Protein AF-A0A4Y8VEB7-F1 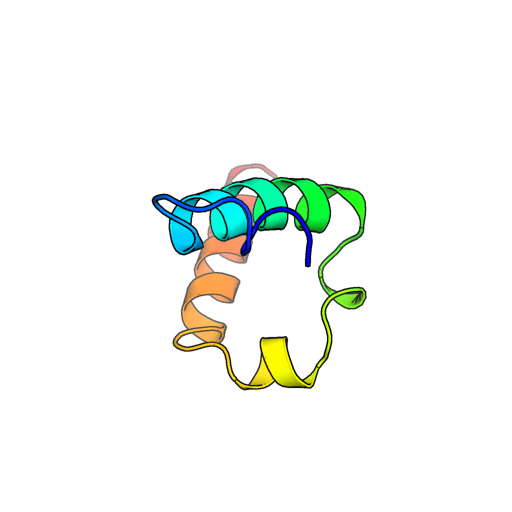(afdb_monomer_lite)

Sequence (56 aa):
MKIVLSGGDADTNAAVAGAILGAKFGICHIPDEWRNGLLYASMLHNKVQEFYAMYR

pLDDT: mean 85.49, std 11.07, range [54.12, 95.19]

Secondary structure (DSSP, 8-state):
-TTTTSSSSHHHHHHHHHHHHHHHH-GGGS-HHHHHT-TTHHHHHHHHHHHHHHT-

InterPro domains:
  IPR005502 ADP-ribosylation/Crystallin J1 [PF03747] (2-33)
  IPR036705 ADP-ribosylation/Crystallin J1 superfamily [G3DSA:1.10.4080.10] (1-56)
  IPR036705 ADP-ribosylation/Crystallin J1 superfamily [SSF101478] (2-55)
  IPR050792 ADP-ribosylglycohydrolase-like [PTHR16222] (3-54)

Structure (mmCIF, N/CA/C/O backbone):
data_AF-A0A4Y8VEB7-F1
#
_entry.id   AF-A0A4Y8VEB7-F1
#
loop_
_atom_site.group_PDB
_atom_site.id
_atom_site.type_symbol
_atom_site.label_atom_id
_atom_site.label_alt_id
_atom_site.label_comp_id
_atom_site.label_asym_id
_atom_site.label_entity_id
_atom_site.label_seq_id
_atom_site.pdbx_PDB_ins_code
_atom_site.Cartn_x
_atom_site.Cartn_y
_atom_site.Cartn_z
_atom_site.occupancy
_atom_site.B_iso_or_equiv
_atom_site.auth_seq_id
_atom_site.auth_comp_id
_atom_site.auth_asym_id
_atom_site.auth_atom_id
_atom_site.pdbx_PDB_model_num
ATOM 1 N N . MET A 1 1 ? 1.414 -16.407 2.895 1.00 54.12 1 MET A N 1
ATOM 2 C CA . MET A 1 1 ? 2.739 -16.365 3.557 1.00 54.12 1 MET A CA 1
ATOM 3 C C . MET A 1 1 ? 3.927 -16.813 2.686 1.00 54.12 1 MET A C 1
ATOM 5 O O . MET A 1 1 ? 5.027 -16.897 3.203 1.00 54.12 1 MET A O 1
ATOM 9 N N . LYS A 1 2 ? 3.777 -17.065 1.373 1.00 61.06 2 LYS A N 1
ATOM 10 C CA . LYS A 1 2 ? 4.864 -17.676 0.579 1.00 61.06 2 LYS A CA 1
ATOM 11 C C . LYS A 1 2 ? 6.034 -16.721 0.259 1.00 61.06 2 LYS A C 1
ATOM 13 O O . LYS A 1 2 ? 7.173 -17.154 0.292 1.00 61.06 2 LYS A O 1
ATOM 18 N N . ILE A 1 3 ? 5.767 -15.432 0.014 1.00 59.66 3 ILE A N 1
ATOM 19 C CA . ILE A 1 3 ? 6.782 -14.450 -0.435 1.00 59.66 3 ILE A CA 1
ATOM 20 C C . ILE A 1 3 ? 7.648 -13.914 0.7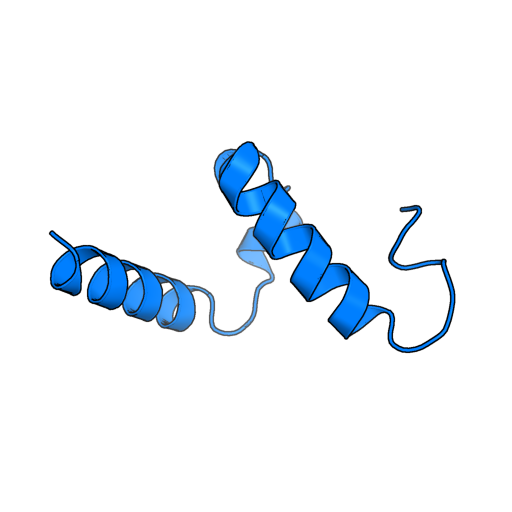21 1.00 59.66 3 ILE A C 1
ATOM 22 O O . ILE A 1 3 ? 8.860 -13.828 0.577 1.00 59.66 3 ILE A O 1
ATOM 26 N N . VAL A 1 4 ? 7.058 -13.643 1.892 1.00 60.12 4 VAL A N 1
ATOM 27 C CA . VAL A 1 4 ? 7.791 -13.147 3.083 1.00 60.12 4 VAL A CA 1
ATOM 28 C C . VAL A 1 4 ? 8.750 -14.207 3.646 1.00 60.12 4 VAL A C 1
ATOM 30 O O . VAL A 1 4 ? 9.784 -13.889 4.214 1.00 60.12 4 VAL A O 1
ATOM 33 N N . LEU A 1 5 ? 8.418 -15.488 3.461 1.00 58.84 5 LEU A N 1
ATOM 34 C CA . LEU A 1 5 ? 9.194 -16.627 3.960 1.00 58.84 5 LEU A CA 1
ATOM 35 C C . LEU A 1 5 ? 10.191 -17.184 2.928 1.00 58.84 5 LEU A C 1
ATOM 37 O O . LEU A 1 5 ? 10.812 -18.210 3.184 1.00 58.84 5 LEU A O 1
ATOM 41 N N . SER A 1 6 ? 10.343 -16.544 1.762 1.00 65.12 6 SER A N 1
ATOM 42 C CA . SER A 1 6 ? 11.228 -17.028 0.686 1.00 65.12 6 SER A CA 1
ATOM 43 C C . SER A 1 6 ? 12.725 -16.739 0.921 1.00 65.12 6 SER A C 1
ATOM 45 O O . SER A 1 6 ? 13.545 -17.102 0.082 1.00 65.12 6 SER A O 1
ATOM 47 N N . GLY A 1 7 ? 13.092 -16.136 2.061 1.00 65.25 7 GLY A N 1
ATOM 48 C CA . GLY A 1 7 ? 14.466 -15.723 2.378 1.00 65.25 7 GLY A CA 1
ATOM 49 C C . GLY A 1 7 ? 14.915 -14.459 1.625 1.00 65.25 7 GLY A C 1
ATOM 50 O O . GLY A 1 7 ? 14.249 -14.010 0.694 1.00 65.25 7 GLY A O 1
ATOM 51 N N . GLY A 1 8 ? 16.044 -13.869 2.040 1.00 74.81 8 GLY A N 1
ATOM 52 C CA . GLY A 1 8 ? 16.553 -12.602 1.489 1.00 74.81 8 GLY A CA 1
ATOM 53 C C . GLY A 1 8 ? 15.859 -11.363 2.074 1.00 74.81 8 GLY A C 1
ATOM 54 O O . GLY A 1 8 ? 15.534 -11.347 3.260 1.00 74.81 8 GLY A O 1
ATOM 55 N N . ASP A 1 9 ? 15.635 -10.339 1.243 1.00 81.62 9 ASP A N 1
ATOM 56 C CA . ASP A 1 9 ? 15.025 -9.053 1.622 1.00 81.62 9 ASP A CA 1
ATOM 57 C C . ASP A 1 9 ? 13.488 -9.143 1.631 1.00 81.62 9 ASP A C 1
ATOM 59 O O . ASP A 1 9 ? 12.777 -8.792 0.681 1.00 81.62 9 ASP A O 1
ATOM 63 N N . ALA A 1 10 ? 12.977 -9.788 2.677 1.00 82.81 10 ALA A N 1
ATOM 64 C CA . ALA A 1 10 ? 11.580 -10.190 2.782 1.00 82.81 10 ALA A CA 1
ATOM 65 C C . ALA A 1 10 ? 10.601 -9.004 2.804 1.00 82.81 10 ALA A C 1
ATOM 67 O O . ALA A 1 10 ? 9.480 -9.139 2.306 1.00 82.81 10 ALA A O 1
ATOM 68 N N . ASP A 1 11 ? 11.007 -7.863 3.357 1.00 82.88 11 ASP A N 1
ATOM 69 C CA . ASP A 1 11 ? 10.229 -6.623 3.397 1.00 82.88 11 ASP A CA 1
ATOM 70 C C . ASP A 1 11 ? 10.099 -5.994 2.003 1.00 82.88 11 ASP A C 1
ATOM 72 O O . ASP A 1 11 ? 8.980 -5.691 1.588 1.00 82.88 11 ASP A O 1
ATOM 76 N N . THR A 1 12 ? 11.182 -5.906 1.228 1.00 84.38 12 THR A N 1
ATOM 77 C CA . THR A 1 12 ? 11.150 -5.430 -0.163 1.00 84.38 12 THR A CA 1
ATOM 78 C C . THR A 1 12 ? 10.293 -6.343 -1.036 1.00 84.38 12 THR A C 1
ATOM 80 O O . THR A 1 12 ? 9.429 -5.870 -1.783 1.00 84.38 12 THR A O 1
ATOM 83 N N . ASN A 1 13 ? 10.444 -7.664 -0.898 1.00 86.12 13 ASN A N 1
ATOM 84 C CA . ASN A 1 13 ? 9.618 -8.633 -1.621 1.00 86.12 13 ASN A CA 1
ATOM 85 C C . ASN A 1 13 ? 8.128 -8.490 -1.268 1.00 86.12 13 ASN A C 1
ATOM 87 O O . ASN A 1 13 ? 7.264 -8.532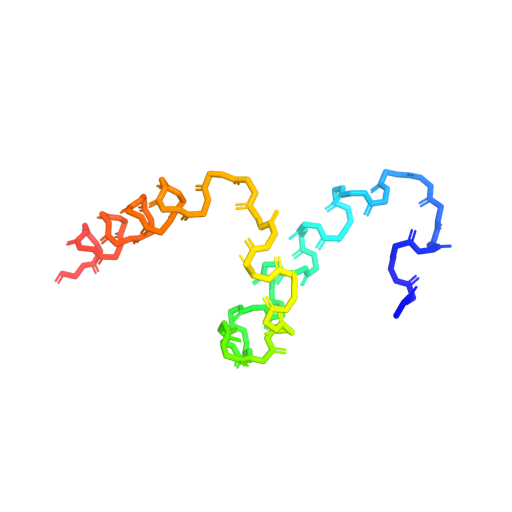 -2.150 1.00 86.12 13 ASN A O 1
ATOM 91 N N . ALA A 1 14 ? 7.816 -8.300 0.017 1.00 86.75 14 ALA A N 1
ATOM 92 C CA . ALA A 1 14 ? 6.455 -8.080 0.488 1.00 86.75 14 ALA A CA 1
ATOM 93 C C . ALA A 1 14 ? 5.881 -6.743 -0.000 1.00 86.75 14 ALA A C 1
ATOM 95 O O . ALA A 1 14 ? 4.712 -6.703 -0.382 1.00 86.75 14 ALA A O 1
ATOM 96 N N . ALA A 1 15 ? 6.684 -5.678 -0.036 1.00 89.56 15 ALA A N 1
ATOM 97 C CA . ALA A 1 15 ? 6.270 -4.357 -0.495 1.00 89.56 15 ALA A CA 1
ATOM 98 C C . ALA A 1 15 ? 5.902 -4.370 -1.985 1.00 89.56 15 ALA A C 1
ATOM 100 O O . ALA A 1 15 ? 4.821 -3.912 -2.359 1.00 89.56 15 ALA A O 1
ATOM 101 N N . VAL A 1 16 ? 6.749 -4.964 -2.832 1.00 90.50 16 VAL A N 1
ATOM 102 C CA . VAL A 1 16 ? 6.495 -5.058 -4.279 1.00 90.50 16 VAL A CA 1
ATOM 103 C C . VAL A 1 16 ? 5.289 -5.950 -4.570 1.00 90.50 16 VAL A C 1
ATOM 105 O O . VAL A 1 16 ? 4.369 -5.543 -5.284 1.00 90.50 16 VAL A O 1
ATOM 108 N N . ALA A 1 17 ? 5.243 -7.152 -3.989 1.00 90.44 17 ALA A N 1
ATOM 109 C CA . ALA A 1 17 ? 4.110 -8.054 -4.184 1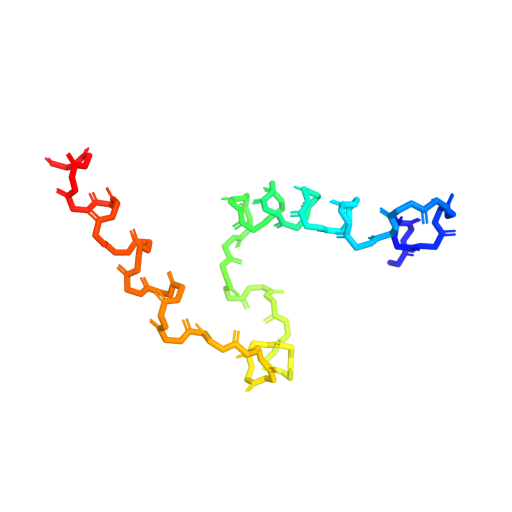.00 90.44 17 ALA A CA 1
ATOM 110 C C . ALA A 1 17 ? 2.806 -7.454 -3.632 1.00 90.44 17 ALA A C 1
ATOM 112 O O . ALA A 1 17 ? 1.757 -7.550 -4.269 1.00 90.44 17 ALA A O 1
ATOM 113 N N . GLY A 1 18 ? 2.877 -6.800 -2.471 1.00 90.62 18 GLY A N 1
ATOM 114 C CA . GLY A 1 18 ? 1.759 -6.123 -1.824 1.00 90.62 18 GLY A CA 1
ATOM 115 C C . GLY A 1 18 ? 1.203 -4.972 -2.656 1.00 90.62 18 GLY A C 1
ATOM 116 O O . GLY A 1 18 ? -0.013 -4.861 -2.772 1.00 90.62 18 GLY A O 1
ATOM 117 N N . ALA A 1 19 ? 2.057 -4.174 -3.304 1.00 91.25 19 ALA A N 1
ATOM 118 C CA . ALA A 1 19 ? 1.621 -3.099 -4.194 1.00 91.25 19 ALA A CA 1
ATOM 119 C C . ALA A 1 19 ? 0.834 -3.633 -5.404 1.00 91.25 19 ALA A C 1
ATOM 121 O O . ALA A 1 19 ? -0.253 -3.138 -5.705 1.00 91.25 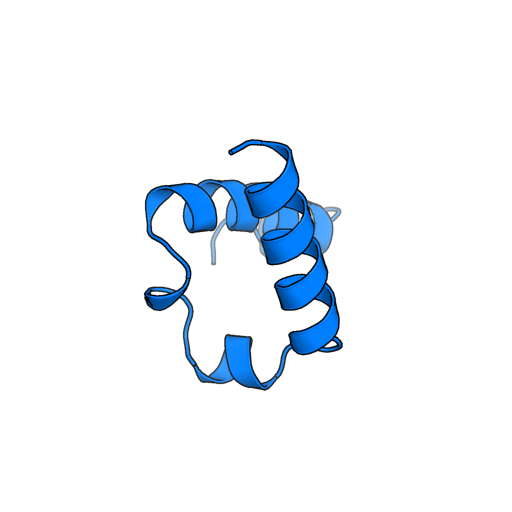19 ALA A O 1
ATOM 122 N N . ILE A 1 20 ? 1.334 -4.687 -6.060 1.00 92.69 20 ILE A N 1
ATOM 123 C CA . ILE A 1 20 ? 0.669 -5.305 -7.222 1.00 92.69 20 ILE A CA 1
ATOM 124 C C . ILE A 1 20 ? -0.671 -5.930 -6.813 1.00 92.69 20 ILE A C 1
ATOM 126 O O . ILE A 1 20 ? -1.695 -5.722 -7.466 1.00 92.69 20 ILE A O 1
ATOM 130 N N . LEU A 1 21 ? -0.681 -6.693 -5.717 1.00 92.25 21 LEU A N 1
ATOM 131 C CA . LEU A 1 21 ? -1.901 -7.316 -5.204 1.00 92.25 21 LEU A CA 1
ATOM 132 C C . LEU A 1 21 ? -2.910 -6.262 -4.730 1.00 92.25 21 LEU A C 1
ATOM 134 O O . LEU A 1 21 ? -4.099 -6.394 -5.010 1.00 92.25 21 LEU A O 1
ATOM 138 N N . GLY A 1 22 ? -2.442 -5.197 -4.079 1.00 92.38 22 GLY A N 1
ATOM 139 C CA . GLY A 1 22 ? -3.260 -4.072 -3.635 1.00 92.38 22 GLY A CA 1
ATOM 140 C C . GLY A 1 22 ? -3.904 -3.318 -4.796 1.00 92.38 22 GLY A C 1
ATOM 141 O O . GLY A 1 22 ? -5.080 -2.980 -4.714 1.00 92.38 22 GLY A O 1
ATOM 142 N N . ALA A 1 23 ? -3.190 -3.133 -5.910 1.00 90.75 23 ALA A N 1
ATOM 143 C CA . ALA A 1 23 ? -3.761 -2.555 -7.125 1.00 90.75 23 ALA A CA 1
ATOM 144 C C . ALA A 1 23 ? -4.835 -3.459 -7.759 1.00 90.75 23 ALA A C 1
ATOM 146 O O . ALA A 1 23 ? -5.833 -2.963 -8.275 1.00 90.75 23 ALA A O 1
ATOM 147 N N . LYS A 1 24 ? -4.656 -4.786 -7.700 1.00 93.69 24 LYS A N 1
ATOM 148 C CA . LYS A 1 24 ? -5.591 -5.757 -8.287 1.00 93.69 24 LYS A CA 1
ATOM 149 C C . LYS A 1 24 ? -6.862 -5.965 -7.459 1.00 93.69 24 LYS A C 1
ATOM 151 O O . LYS A 1 24 ? -7.943 -6.073 -8.029 1.00 93.69 24 LYS A O 1
ATOM 156 N N . PHE A 1 25 ? -6.730 -6.091 -6.141 1.00 92.75 25 PHE A N 1
ATOM 157 C CA . PHE A 1 25 ? -7.834 -6.455 -5.244 1.00 92.75 25 PHE A CA 1
ATOM 158 C C . PHE A 1 25 ? -8.389 -5.263 -4.454 1.00 92.75 25 PHE A C 1
ATOM 160 O O . PHE A 1 25 ? -9.486 -5.342 -3.905 1.00 92.75 25 PHE A O 1
ATOM 167 N N . GLY A 1 26 ? -7.675 -4.140 -4.412 1.00 90.69 26 GLY A N 1
ATOM 168 C CA . GLY A 1 26 ? -8.063 -2.963 -3.646 1.00 90.69 26 GLY A CA 1
ATOM 169 C C . GLY A 1 26 ? -7.754 -3.078 -2.150 1.00 90.69 26 GLY A C 1
ATOM 170 O O . GLY A 1 26 ? -7.589 -4.161 -1.586 1.00 90.69 26 GLY A O 1
ATOM 171 N N . ILE A 1 27 ? -7.701 -1.920 -1.489 1.00 88.81 27 ILE A N 1
ATOM 172 C CA . ILE A 1 27 ? -7.291 -1.780 -0.082 1.00 88.81 27 ILE A CA 1
ATOM 173 C C . ILE A 1 27 ? -8.222 -2.491 0.915 1.00 88.81 27 ILE A C 1
ATOM 175 O O . ILE A 1 27 ? -7.767 -2.931 1.968 1.00 88.81 27 ILE A O 1
ATOM 179 N N . CYS A 1 28 ? -9.506 -2.655 0.580 1.00 89.12 28 CYS A N 1
ATOM 180 C CA . CYS A 1 28 ? -10.505 -3.286 1.451 1.00 89.12 28 CYS A CA 1
ATOM 181 C C . CYS A 1 28 ? -10.222 -4.772 1.727 1.00 89.12 28 CYS A C 1
ATOM 183 O O . CYS A 1 28 ? -10.730 -5.316 2.700 1.00 89.12 28 CYS A O 1
ATOM 185 N N . HIS A 1 29 ? -9.404 -5.422 0.893 1.00 90.69 29 HIS A N 1
ATOM 186 C CA . HIS A 1 29 ? -9.016 -6.823 1.070 1.00 90.69 29 HIS A CA 1
ATOM 187 C C . HIS A 1 29 ? -7.798 -7.007 1.991 1.00 90.69 29 HIS A C 1
ATOM 189 O O . HIS A 1 29 ? -7.390 -8.140 2.247 1.00 90.69 29 HIS A O 1
ATOM 195 N N . ILE A 1 30 ? -7.209 -5.919 2.501 1.00 89.88 30 ILE A N 1
ATOM 196 C CA . ILE A 1 30 ? -6.149 -5.982 3.512 1.00 89.88 30 ILE A CA 1
ATOM 197 C C . ILE A 1 30 ? -6.808 -6.084 4.901 1.00 89.88 30 ILE A C 1
ATOM 199 O O . ILE A 1 30 ? -7.705 -5.285 5.191 1.00 89.88 30 ILE A O 1
ATOM 203 N N . PRO A 1 31 ? -6.377 -7.008 5.782 1.00 90.12 31 PRO A N 1
ATOM 204 C CA . PRO A 1 31 ? -6.904 -7.113 7.144 1.00 90.12 31 PRO A CA 1
ATOM 205 C C . PRO A 1 31 ? -6.861 -5.775 7.898 1.00 90.12 31 PRO A C 1
ATOM 207 O O . PRO A 1 31 ? -5.863 -5.053 7.824 1.00 90.12 31 PRO A O 1
ATOM 210 N N . ASP A 1 32 ? -7.928 -5.441 8.630 1.00 88.12 32 ASP A N 1
ATOM 211 C CA . ASP A 1 32 ? -8.031 -4.168 9.363 1.00 88.12 32 ASP A CA 1
ATOM 212 C C . ASP A 1 32 ? -6.910 -4.004 10.392 1.00 88.12 32 ASP A C 1
ATOM 214 O O . ASP A 1 32 ? -6.345 -2.924 10.524 1.00 88.12 32 ASP A O 1
ATOM 218 N N . GLU A 1 33 ? -6.519 -5.088 11.060 1.00 88.06 33 GLU A N 1
ATOM 219 C CA . GLU A 1 33 ? -5.417 -5.108 12.029 1.00 88.06 33 GLU A CA 1
ATOM 220 C C . GLU A 1 33 ? -4.094 -4.618 11.418 1.00 88.06 33 GLU A C 1
ATOM 222 O O . GLU A 1 33 ? -3.317 -3.929 12.076 1.00 88.06 33 GLU A O 1
ATOM 227 N N . TRP A 1 34 ? -3.850 -4.918 10.138 1.00 87.50 34 TRP A N 1
ATOM 228 C CA . TRP A 1 34 ? -2.637 -4.496 9.432 1.00 87.50 34 TRP A CA 1
ATOM 229 C C . TRP A 1 34 ? -2.744 -3.059 8.925 1.00 87.50 34 TRP A C 1
ATOM 231 O O . TRP A 1 34 ? -1.750 -2.337 8.902 1.00 87.50 34 TRP A O 1
ATOM 241 N N . ARG A 1 35 ? -3.950 -2.623 8.539 1.00 85.75 35 ARG A N 1
ATOM 242 C CA . ARG A 1 35 ? -4.203 -1.240 8.106 1.00 85.75 35 ARG A CA 1
ATOM 243 C C . ARG A 1 35 ? -4.141 -0.259 9.273 1.00 85.75 35 ARG A C 1
ATOM 245 O O . ARG A 1 35 ? -3.533 0.799 9.144 1.00 85.75 35 ARG A O 1
ATOM 252 N N . ASN A 1 36 ? -4.716 -0.630 10.411 1.00 86.62 36 ASN A N 1
ATOM 253 C CA . ASN A 1 36 ? -4.790 0.216 11.600 1.00 86.62 36 ASN A CA 1
ATOM 254 C C . ASN A 1 36 ? -3.440 0.326 12.326 1.00 86.62 36 ASN A C 1
ATOM 256 O O . ASN A 1 36 ? -3.186 1.325 12.991 1.00 86.62 36 ASN A O 1
ATOM 260 N N . GLY A 1 37 ? -2.563 -0.672 12.179 1.00 85.56 37 GLY A N 1
ATOM 261 C CA . GLY A 1 37 ? -1.203 -0.655 12.724 1.00 85.56 37 GLY A CA 1
ATOM 262 C C . GLY A 1 37 ? -0.158 0.026 11.831 1.00 85.56 37 GLY A C 1
ATOM 263 O O . GLY A 1 37 ? 1.013 0.082 12.209 1.00 85.56 37 GLY A O 1
ATOM 264 N N . LEU A 1 38 ? -0.537 0.519 10.645 1.00 89.75 38 LEU A N 1
ATOM 265 C CA . LEU A 1 38 ? 0.416 1.066 9.682 1.00 89.75 38 LEU A CA 1
ATOM 266 C C . LEU A 1 38 ? 0.926 2.446 10.117 1.00 89.75 38 LEU A C 1
ATOM 268 O O . LEU A 1 38 ? 0.186 3.431 10.170 1.00 89.75 38 LEU A O 1
ATOM 272 N N . LEU A 1 39 ? 2.234 2.535 10.355 1.00 92.88 39 LEU A N 1
ATOM 273 C CA . LEU A 1 39 ? 2.895 3.807 10.624 1.00 92.88 39 LEU A CA 1
ATOM 274 C C . LEU A 1 39 ? 2.747 4.748 9.423 1.00 92.88 39 LEU A C 1
ATOM 276 O O . LEU A 1 39 ? 2.933 4.355 8.273 1.00 92.88 39 LEU A O 1
ATOM 280 N N . TYR A 1 40 ? 2.428 6.012 9.707 1.00 93.31 40 TYR A N 1
ATOM 281 C CA . TYR A 1 40 ? 2.245 7.064 8.702 1.00 93.31 40 TYR A CA 1
ATOM 282 C C . TYR A 1 40 ? 1.114 6.821 7.686 1.00 93.31 40 TYR A C 1
ATOM 284 O O . TYR A 1 40 ? 1.116 7.444 6.622 1.00 93.31 40 TYR A O 1
ATOM 292 N N . ALA A 1 41 ? 0.119 5.986 8.013 1.00 89.94 41 ALA A N 1
ATOM 293 C CA . ALA A 1 41 ? -1.005 5.673 7.124 1.00 89.94 41 ALA A CA 1
ATOM 294 C C . ALA A 1 41 ? -1.672 6.923 6.516 1.00 89.94 41 ALA A C 1
ATOM 296 O O . ALA A 1 41 ? -1.873 6.983 5.304 1.00 89.94 41 ALA A O 1
ATOM 297 N N . SER A 1 42 ? -1.941 7.957 7.324 1.00 91.50 42 SER A N 1
ATOM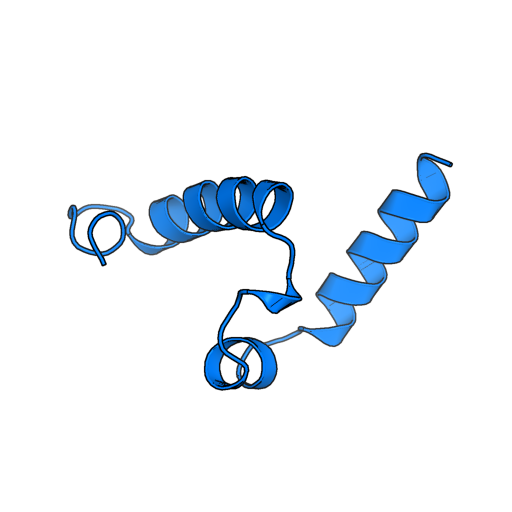 298 C CA . SER A 1 42 ? -2.558 9.205 6.849 1.00 91.50 42 SER A CA 1
ATOM 299 C C . SER A 1 42 ? -1.679 9.966 5.851 1.00 91.50 42 SER A C 1
ATOM 301 O O . SER A 1 42 ? -2.177 10.478 4.855 1.00 91.50 42 SER A O 1
ATOM 303 N N . MET A 1 43 ? -0.361 10.013 6.079 1.00 95.12 43 MET A N 1
ATOM 304 C CA . MET A 1 43 ? 0.580 10.676 5.167 1.00 95.12 43 MET A CA 1
ATOM 305 C C . MET A 1 43 ? 0.671 9.935 3.829 1.00 95.12 43 MET A C 1
ATOM 307 O O . MET A 1 43 ? 0.652 10.568 2.774 1.00 95.12 43 MET A O 1
ATOM 311 N N . LEU A 1 44 ? 0.717 8.599 3.861 1.00 92.75 44 LEU A N 1
ATOM 312 C CA . LEU A 1 44 ? 0.694 7.772 2.654 1.00 92.75 44 LEU A CA 1
ATOM 313 C C . LEU A 1 44 ? -0.617 7.947 1.882 1.00 92.75 44 LEU A C 1
ATOM 315 O O . LEU A 1 44 ? -0.587 8.121 0.667 1.00 92.75 44 LEU A O 1
ATOM 319 N N . HIS A 1 45 ? -1.756 7.957 2.580 1.00 91.31 45 HIS A N 1
ATOM 320 C CA . HIS A 1 45 ? -3.055 8.178 1.954 1.00 91.31 45 HIS A CA 1
ATOM 321 C C . HIS A 1 45 ? -3.120 9.540 1.252 1.00 91.31 45 HIS A C 1
ATOM 323 O O . HIS A 1 45 ? -3.512 9.597 0.089 1.00 91.31 45 HIS A O 1
ATOM 329 N N . ASN A 1 46 ? -2.660 10.610 1.909 1.00 95.06 46 ASN A N 1
ATOM 330 C CA . ASN A 1 46 ? -2.624 11.950 1.319 1.00 95.06 46 ASN A CA 1
ATOM 331 C C . ASN A 1 46 ? -1.759 11.997 0.054 1.00 95.06 46 ASN A C 1
ATOM 333 O O . ASN A 1 46 ? -2.227 12.475 -0.974 1.00 95.06 46 ASN A O 1
ATOM 337 N N . LYS A 1 47 ? -0.550 11.418 0.084 1.00 95.00 47 LYS A N 1
ATOM 338 C CA . LYS A 1 47 ? 0.318 11.335 -1.106 1.00 95.00 47 LYS A CA 1
ATOM 339 C C . LYS A 1 47 ? -0.357 10.616 -2.271 1.00 95.00 47 LYS A C 1
ATOM 341 O O . LYS A 1 47 ? -0.221 11.034 -3.416 1.00 95.00 47 LYS A O 1
ATOM 346 N N . VAL A 1 48 ? -1.082 9.533 -1.990 1.00 91.94 48 VAL A N 1
ATOM 347 C CA . VAL A 1 48 ? -1.823 8.799 -3.022 1.00 91.94 48 VAL A CA 1
ATOM 348 C C . VAL A 1 48 ? -2.951 9.659 -3.595 1.00 91.94 48 VAL A C 1
ATOM 350 O O . VAL A 1 48 ? -3.112 9.685 -4.811 1.00 91.94 48 VAL A O 1
ATOM 353 N N . GLN A 1 49 ? -3.697 10.391 -2.762 1.00 93.69 49 GLN A N 1
ATOM 354 C CA . GLN A 1 49 ? -4.745 11.303 -3.239 1.00 93.69 49 GLN A CA 1
ATOM 355 C C . GLN A 1 49 ? -4.178 12.444 -4.093 1.00 93.69 49 GLN A C 1
ATOM 357 O O . GLN A 1 49 ? -4.721 12.727 -5.158 1.00 93.69 49 GLN A O 1
ATOM 362 N N . GLU A 1 50 ? -3.068 13.057 -3.675 1.00 95.19 50 GLU A N 1
ATOM 363 C CA . GLU A 1 50 ? -2.359 14.082 -4.454 1.00 95.19 50 GLU A CA 1
ATOM 364 C C . GLU A 1 50 ? -1.912 13.538 -5.815 1.00 95.19 50 GLU A C 1
ATOM 366 O O . GLU A 1 50 ? -2.115 14.181 -6.845 1.00 95.19 50 GLU A O 1
ATOM 371 N N . PHE A 1 51 ? -1.360 12.322 -5.834 1.00 93.06 51 PHE A N 1
ATOM 372 C CA . PHE A 1 51 ? -0.969 11.657 -7.070 1.00 93.06 51 PHE A CA 1
ATOM 373 C C . PHE A 1 51 ? -2.186 11.397 -7.967 1.00 93.06 51 PHE A C 1
ATOM 375 O O . PHE A 1 51 ? -2.170 11.771 -9.131 1.00 93.06 51 PHE A O 1
ATOM 382 N N . TYR A 1 52 ? -3.286 10.848 -7.445 1.00 90.69 52 TYR A N 1
ATOM 383 C CA . TYR A 1 52 ? -4.512 10.660 -8.233 1.00 90.69 52 TYR A CA 1
ATOM 384 C C . TYR A 1 52 ? -5.071 11.969 -8.795 1.00 90.69 52 TYR A C 1
ATOM 386 O O . TYR A 1 52 ? -5.537 11.985 -9.931 1.00 90.69 52 TYR A O 1
ATOM 394 N N . ALA A 1 53 ? -5.025 13.054 -8.021 1.00 93.31 53 ALA A N 1
ATOM 395 C CA . ALA A 1 53 ? -5.493 14.364 -8.456 1.00 93.31 53 ALA A CA 1
ATOM 396 C C . ALA A 1 53 ? -4.629 14.963 -9.578 1.00 93.31 53 ALA A C 1
ATOM 398 O O . ALA A 1 53 ? -5.150 15.702 -10.402 1.00 93.31 53 ALA A O 1
ATOM 399 N N . MET A 1 54 ? -3.334 14.638 -9.632 1.00 92.19 54 MET A N 1
ATOM 400 C CA . MET A 1 54 ? -2.424 15.096 -10.690 1.00 92.19 54 MET A CA 1
ATOM 401 C C . MET A 1 54 ? -2.644 14.375 -12.030 1.00 92.19 54 MET A C 1
ATOM 403 O O . MET A 1 54 ? -2.369 14.944 -13.082 1.00 92.19 54 MET A O 1
ATOM 407 N N . TYR A 1 55 ? -3.113 13.126 -11.998 1.00 81.69 55 TYR A N 1
ATOM 408 C CA . TYR A 1 55 ? -3.328 12.292 -13.190 1.00 81.69 55 TYR A CA 1
ATOM 409 C C . TYR A 1 55 ? -4.781 12.302 -13.697 1.00 81.69 55 TYR A C 1
ATOM 411 O O . TYR A 1 55 ? -5.114 11.536 -14.605 1.00 81.69 55 TYR A O 1
ATOM 419 N N . ARG A 1 56 ? -5.644 13.136 -13.112 1.00 57.56 56 ARG A N 1
ATOM 420 C CA . ARG A 1 56 ? -7.051 13.297 -13.489 1.00 57.56 56 ARG A CA 1
ATOM 421 C C . ARG A 1 56 ? -7.284 14.655 -14.134 1.00 57.56 56 ARG A C 1
ATOM 423 O O . ARG A 1 56 ? -8.144 14.700 -15.040 1.00 57.56 56 ARG A O 1
#

Radius of gyration: 13.1 Å; chains: 1; bounding box: 27×33×26 Å

Organism: NCBI:txid2518605

Foldseek 3Di:
DCQLPVDDPSVVSCVVVVVVVCVVPNPVPDDPVPLVPDPCNVVVVVVVVVVVVVVD